Protein AF-F0BC00-F1 (afdb_monomer)

Nearest PDB structures (foldseek):
  6kn9-assembly2_B  TM=2.620E-01  e=2.733E-01  Homo sapiens
  6kn9-assembly3_C  TM=2.628E-01  e=2.889E-01  Homo sapiens
  4rs1-assembly1_B  TM=5.073E-01  e=5.832E+00  Homo sapiens
  6z3w-assembly1_G  TM=3.718E-01  e=2.142E+00  Homo sapiens
  4x2v-assembly4_D  TM=2.004E-01  e=3.737E+00  Murine norovirus 1

Solvent-accessible surface area (backbone atoms only — not comparable to full-atom values): 7776 Å² total; per-residue (Å²): 128,83,70,69,65,79,51,89,42,78,46,76,54,97,90,38,54,24,39,52,49,75,35,54,92,91,49,55,76,65,46,41,29,43,54,45,59,93,78,45,69,45,80,51,74,62,49,74,79,38,65,43,84,64,52,98,91,45,83,71,43,66,24,28,34,37,34,67,61,88,71,68,45,46,31,38,35,39,60,40,98,69,62,44,45,39,32,41,35,41,69,45,98,87,71,46,78,50,76,41,84,44,53,73,67,55,48,55,55,60,44,67,47,62,93,87,52,63,61,68,61,50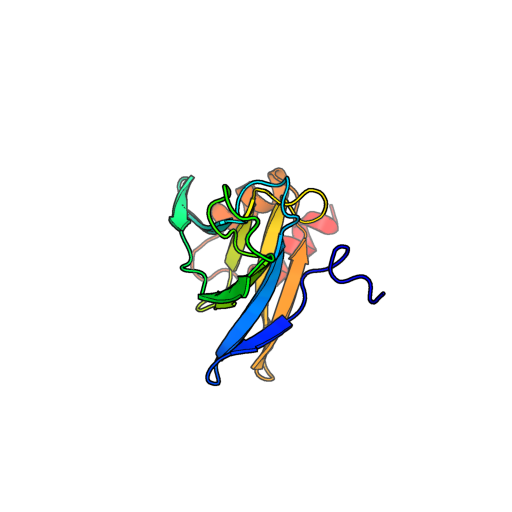,54,53,57,65,74,73,110

Organism: NCBI:txid925775

Structure (mmCIF, N/CA/C/O backbone):
data_AF-F0BC00-F1
#
_entry.id   AF-F0BC00-F1
#
loop_
_atom_site.group_PDB
_atom_site.id
_atom_site.type_symbol
_atom_site.label_atom_id
_atom_site.label_alt_id
_atom_site.label_comp_id
_atom_site.label_asym_id
_atom_site.label_entity_id
_atom_site.label_seq_id
_atom_site.pdbx_PDB_ins_code
_atom_site.Cartn_x
_atom_site.Cartn_y
_atom_site.Cartn_z
_atom_site.occupancy
_atom_site.B_iso_or_equiv
_atom_site.auth_seq_id
_atom_site.auth_comp_id
_atom_site.auth_asym_id
_atom_site.auth_atom_id
_atom_site.pdbx_PDB_model_num
ATOM 1 N N . MET A 1 1 ? 4.442 12.578 -18.586 1.00 43.94 1 MET A N 1
ATOM 2 C CA . MET A 1 1 ? 4.515 11.228 -17.980 1.00 43.94 1 MET A CA 1
ATOM 3 C C . MET A 1 1 ? 3.521 11.193 -16.833 1.00 43.94 1 MET A C 1
ATOM 5 O O . MET A 1 1 ? 3.528 12.162 -16.085 1.00 43.94 1 MET A O 1
ATOM 9 N N . PRO A 1 2 ? 2.655 10.175 -16.708 1.00 47.22 2 PRO A N 1
ATOM 10 C CA . PRO A 1 2 ? 1.702 10.120 -15.605 1.00 47.22 2 PRO A CA 1
ATOM 11 C C . PRO A 1 2 ? 2.454 10.047 -14.270 1.00 47.22 2 PRO A C 1
ATOM 13 O O . PRO A 1 2 ? 3.508 9.416 -14.178 1.00 47.22 2 PRO A O 1
ATOM 16 N N . ASP A 1 3 ? 1.929 10.733 -13.258 1.00 55.72 3 ASP A N 1
ATOM 17 C CA . ASP A 1 3 ? 2.551 10.976 -11.950 1.00 55.72 3 ASP A CA 1
ATOM 18 C C . ASP A 1 3 ? 2.514 9.728 -11.032 1.00 55.72 3 ASP A C 1
ATOM 20 O O . ASP A 1 3 ? 2.175 9.807 -9.852 1.00 55.72 3 ASP A O 1
ATOM 24 N N . TYR A 1 4 ? 2.903 8.554 -11.549 1.00 57.97 4 TYR A N 1
ATOM 25 C CA . TYR A 1 4 ? 2.923 7.263 -10.830 1.00 57.97 4 TYR A CA 1
ATOM 26 C C . TYR A 1 4 ? 3.776 7.259 -9.548 1.00 57.97 4 TYR A C 1
ATOM 28 O O . TYR A 1 4 ? 3.798 6.280 -8.811 1.00 57.97 4 TYR A O 1
ATOM 36 N N . LYS A 1 5 ? 4.509 8.345 -9.281 1.00 66.94 5 LYS A N 1
ATOM 37 C CA . LYS A 1 5 ? 5.382 8.506 -8.115 1.00 66.94 5 LYS A CA 1
ATOM 38 C C . LYS A 1 5 ? 4.767 9.337 -6.992 1.00 66.94 5 LYS A C 1
ATOM 40 O O . LYS A 1 5 ? 5.386 9.445 -5.939 1.00 66.94 5 LYS A O 1
ATOM 45 N N . ARG A 1 6 ? 3.602 9.957 -7.193 1.00 79.00 6 ARG A N 1
ATOM 46 C CA . ARG A 1 6 ? 2.981 10.806 -6.157 1.00 79.00 6 ARG A CA 1
ATOM 47 C C . ARG A 1 6 ? 1.972 10.060 -5.299 1.00 79.00 6 ARG A C 1
ATOM 49 O O . ARG A 1 6 ? 1.817 10.383 -4.128 1.00 79.00 6 ARG A O 1
ATOM 56 N N . PHE A 1 7 ? 1.315 9.062 -5.878 1.00 85.75 7 PHE A N 1
ATOM 57 C CA . PHE A 1 7 ? 0.238 8.316 -5.241 1.00 85.75 7 PHE A CA 1
ATOM 58 C C . PHE A 1 7 ? 0.417 6.820 -5.477 1.00 85.75 7 PHE A C 1
ATOM 60 O O . PHE A 1 7 ? 0.946 6.409 -6.513 1.00 85.75 7 PHE A O 1
ATOM 67 N N . LEU A 1 8 ? -0.045 6.005 -4.528 1.00 89.94 8 LEU A N 1
ATOM 68 C CA . LEU A 1 8 ? -0.086 4.563 -4.724 1.00 89.94 8 LEU A CA 1
ATOM 69 C C . LEU A 1 8 ? -1.111 4.255 -5.813 1.00 89.94 8 LEU A C 1
ATOM 71 O O . LEU A 1 8 ? -2.269 4.663 -5.734 1.00 89.94 8 LEU A O 1
ATOM 75 N N . THR A 1 9 ? -0.669 3.553 -6.850 1.00 89.44 9 THR A N 1
ATOM 76 C CA . THR A 1 9 ? -1.522 3.208 -7.988 1.00 89.44 9 THR A CA 1
ATOM 77 C C . THR A 1 9 ? -2.085 1.812 -7.780 1.00 89.44 9 THR A C 1
ATOM 79 O O . THR A 1 9 ? -1.321 0.852 -7.684 1.00 89.44 9 THR A O 1
ATOM 82 N N . PHE A 1 10 ? -3.413 1.700 -7.710 1.00 89.31 10 PHE A N 1
ATOM 83 C CA . PHE A 1 10 ? -4.086 0.407 -7.652 1.00 89.31 10 PHE A CA 1
ATOM 84 C C . PHE A 1 10 ? -4.177 -0.236 -9.032 1.00 89.31 10 PHE A C 1
ATOM 86 O O . PHE A 1 10 ? -4.664 0.379 -9.979 1.00 89.31 10 PHE A O 1
ATOM 93 N N . GLU A 1 11 ? -3.829 -1.515 -9.109 1.00 87.50 11 GLU A N 1
ATOM 94 C CA . GLU A 1 11 ? -3.999 -2.336 -10.306 1.00 87.50 11 GLU A CA 1
ATOM 95 C C . GLU A 1 11 ? -4.681 -3.672 -9.981 1.00 87.50 11 GLU A C 1
ATOM 97 O O . GLU A 1 11 ? -4.841 -4.058 -8.818 1.00 87.50 11 GLU A O 1
ATOM 102 N N . THR A 1 12 ? -5.136 -4.363 -11.028 1.00 81.56 12 THR A N 1
ATOM 103 C CA . THR A 1 12 ? -5.667 -5.729 -10.926 1.00 81.56 12 THR A CA 1
ATOM 104 C C . THR A 1 12 ? -4.638 -6.703 -11.487 1.00 81.56 12 THR A C 1
ATOM 106 O O . THR A 1 12 ? -4.190 -6.548 -12.617 1.00 81.56 12 THR A O 1
ATOM 109 N N . ILE A 1 13 ? -4.264 -7.707 -10.698 1.00 71.25 13 ILE A N 1
ATOM 110 C CA . ILE A 1 13 ? -3.156 -8.630 -10.949 1.00 71.25 13 ILE A CA 1
ATOM 111 C C . ILE A 1 13 ? -3.680 -10.049 -10.750 1.00 71.25 13 ILE A C 1
ATOM 113 O O . ILE A 1 13 ? -4.005 -10.434 -9.628 1.00 71.25 13 ILE A O 1
ATOM 117 N N . GLY A 1 14 ? -3.815 -10.826 -11.829 1.00 72.56 14 GLY A N 1
ATOM 118 C CA . GLY A 1 14 ? -4.347 -12.195 -11.741 1.00 72.56 14 GLY A CA 1
ATOM 119 C C . GLY A 1 14 ? -5.716 -12.272 -11.047 1.00 72.56 14 GLY A C 1
ATOM 120 O O . GLY A 1 14 ? -5.961 -13.186 -10.267 1.00 72.56 14 GLY A O 1
ATOM 121 N N . GLY A 1 15 ? -6.571 -11.261 -11.251 1.00 79.94 15 GLY A N 1
ATOM 122 C CA . GLY A 1 15 ? -7.884 -11.141 -10.602 1.00 79.94 15 GLY A CA 1
ATOM 123 C C . GLY A 1 15 ? -7.873 -10.578 -9.173 1.00 79.94 15 GLY A C 1
ATOM 124 O O . GLY A 1 15 ? -8.940 -10.320 -8.624 1.00 79.94 15 GLY A O 1
ATOM 125 N N . LYS A 1 16 ? -6.702 -10.331 -8.571 1.00 82.44 16 LYS A N 1
ATOM 126 C CA . LYS A 1 16 ? -6.562 -9.734 -7.231 1.00 82.44 16 LYS A CA 1
ATOM 127 C C . LYS A 1 16 ? -6.201 -8.250 -7.312 1.00 82.44 16 LYS A C 1
ATOM 129 O O . LYS A 1 16 ? -5.549 -7.816 -8.255 1.00 82.44 16 LYS A O 1
ATO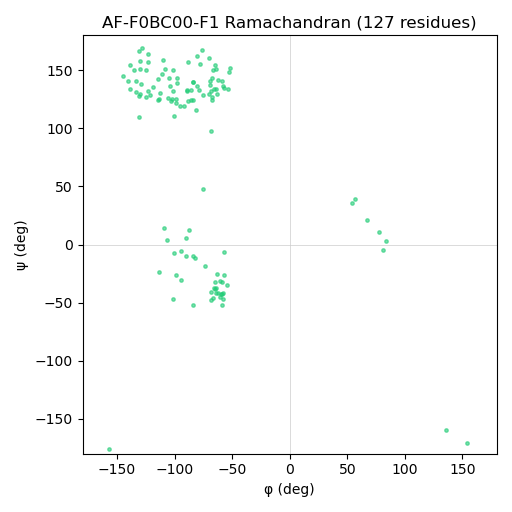M 134 N N . ARG A 1 17 ? -6.609 -7.454 -6.321 1.00 85.12 17 ARG A N 1
ATOM 135 C CA . ARG A 1 17 ? -6.227 -6.035 -6.221 1.00 85.12 17 ARG A CA 1
ATOM 136 C C . ARG A 1 17 ? -4.868 -5.891 -5.539 1.00 85.12 17 ARG A C 1
ATOM 138 O O . ARG A 1 17 ? -4.575 -6.587 -4.569 1.00 85.12 17 ARG A O 1
ATOM 145 N N . GLY A 1 18 ? -4.053 -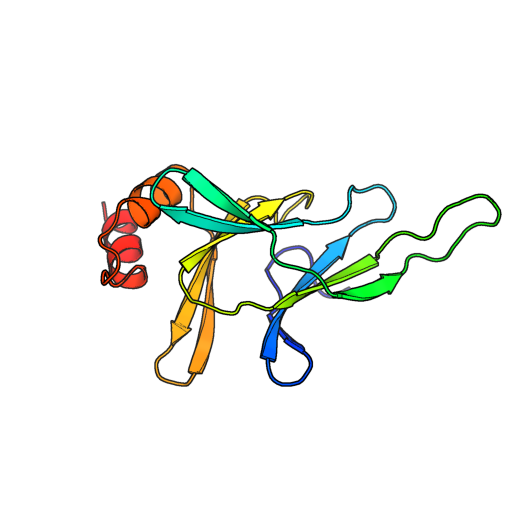4.975 -6.041 1.00 89.06 18 GLY A N 1
ATOM 146 C CA . GLY A 1 18 ? -2.739 -4.678 -5.485 1.00 89.06 18 GLY A CA 1
ATOM 147 C C . GLY A 1 18 ? -2.264 -3.279 -5.844 1.00 89.06 18 GLY A C 1
ATOM 148 O O . GLY A 1 18 ? -2.995 -2.520 -6.482 1.00 89.06 18 GLY A O 1
ATOM 149 N N . ILE A 1 19 ? -1.041 -2.951 -5.441 1.00 92.56 19 ILE A N 1
ATOM 150 C CA . ILE A 1 19 ? -0.363 -1.703 -5.799 1.00 92.56 19 ILE A CA 1
ATOM 151 C C . ILE A 1 19 ? 0.816 -1.962 -6.734 1.00 92.56 19 ILE A C 1
ATOM 153 O O . ILE A 1 19 ? 1.513 -2.973 -6.617 1.00 92.56 19 ILE A O 1
ATOM 157 N N . LEU A 1 20 ? 1.058 -1.015 -7.633 1.00 91.88 20 LEU A N 1
ATOM 158 C CA . LEU A 1 20 ? 2.258 -0.947 -8.459 1.00 91.88 20 LEU A CA 1
ATOM 159 C C . LEU A 1 20 ? 3.252 0.042 -7.835 1.00 91.88 20 LEU A C 1
ATOM 161 O O . LEU A 1 20 ? 2.923 1.208 -7.622 1.00 91.88 20 LEU A O 1
ATOM 165 N N . LEU A 1 21 ? 4.484 -0.411 -7.592 1.00 92.06 21 LEU A N 1
ATOM 166 C CA . LEU A 1 21 ? 5.612 0.438 -7.210 1.00 92.06 21 LEU A CA 1
ATOM 167 C C . LEU A 1 21 ? 6.668 0.449 -8.318 1.00 92.06 21 LEU A C 1
ATOM 169 O O . LEU A 1 21 ? 7.171 -0.598 -8.736 1.00 92.06 21 LEU A O 1
ATOM 173 N N . GLN A 1 22 ? 7.022 1.649 -8.779 1.00 89.88 22 GLN A N 1
ATOM 174 C CA . GLN A 1 22 ? 8.050 1.860 -9.793 1.00 89.88 22 GLN A CA 1
ATOM 175 C C . GLN A 1 22 ? 9.379 2.265 -9.142 1.00 89.88 22 GLN A C 1
ATOM 177 O O . GLN A 1 22 ? 9.467 3.296 -8.479 1.00 89.88 22 GLN A O 1
ATOM 182 N N . CYS A 1 23 ? 10.429 1.485 -9.378 1.00 87.44 23 CYS A N 1
ATOM 183 C CA . CYS A 1 23 ? 11.791 1.726 -8.907 1.00 87.44 23 CYS A CA 1
ATOM 184 C C . CYS A 1 23 ? 12.629 2.383 -10.010 1.00 87.44 23 CYS A C 1
ATOM 186 O O . CYS A 1 23 ? 12.593 1.956 -11.170 1.00 87.44 23 CYS A O 1
ATOM 188 N N . ASN A 1 24 ? 13.458 3.369 -9.669 1.00 85.25 24 ASN A N 1
ATOM 189 C CA . ASN A 1 24 ? 14.520 3.831 -10.566 1.00 85.25 24 ASN A CA 1
ATOM 190 C C . ASN A 1 24 ? 15.709 2.864 -10.536 1.00 85.25 24 ASN A C 1
ATOM 192 O O . ASN A 1 24 ? 15.945 2.171 -9.552 1.00 85.25 24 ASN A O 1
ATOM 196 N N . LYS A 1 25 ? 16.509 2.840 -11.608 1.00 83.31 25 LYS A N 1
ATOM 197 C CA . LYS A 1 25 ? 17.667 1.935 -11.720 1.00 83.31 25 LYS A CA 1
ATOM 198 C C . LYS A 1 25 ? 18.714 2.160 -10.613 1.00 83.31 25 LYS A C 1
ATOM 200 O O . LYS A 1 25 ? 19.399 1.225 -10.193 1.00 83.31 25 LYS A O 1
ATOM 205 N N . SER A 1 26 ? 18.832 3.400 -10.145 1.00 82.94 26 SER A N 1
ATOM 206 C CA . SER A 1 26 ? 19.733 3.816 -9.067 1.00 82.94 26 SER A CA 1
ATOM 207 C C . SER A 1 26 ? 19.178 3.569 -7.660 1.00 82.94 26 SER A C 1
ATOM 209 O O . SER A 1 26 ? 19.927 3.696 -6.699 1.00 82.94 26 SER A O 1
ATOM 211 N N . GLU A 1 27 ? 17.892 3.241 -7.515 1.00 83.06 27 GLU A N 1
ATOM 212 C CA . GLU A 1 27 ? 17.254 3.029 -6.212 1.00 83.06 27 GLU A CA 1
ATOM 213 C C . GLU A 1 27 ? 17.384 1.570 -5.759 1.00 83.06 27 GLU A C 1
ATOM 215 O O . GLU A 1 27 ? 17.583 0.649 -6.562 1.00 83.06 27 GLU A O 1
ATOM 220 N N . ALA A 1 28 ? 17.280 1.362 -4.446 1.00 88.50 28 ALA A N 1
ATOM 221 C CA . ALA A 1 28 ? 17.053 0.034 -3.899 1.00 88.50 28 ALA A CA 1
ATOM 222 C C . ALA A 1 28 ? 15.676 -0.488 -4.344 1.00 88.50 28 ALA A C 1
ATOM 224 O O . ALA A 1 28 ? 14.761 0.281 -4.637 1.00 88.50 28 ALA A O 1
ATOM 225 N N . VAL A 1 29 ? 15.534 -1.811 -4.395 1.00 91.44 29 VAL A N 1
ATOM 226 C CA . VAL A 1 29 ? 14.270 -2.463 -4.755 1.00 91.44 29 VAL A CA 1
ATOM 227 C C . VAL A 1 29 ? 13.220 -2.115 -3.702 1.00 91.44 29 VAL A C 1
ATOM 229 O O . VAL A 1 29 ? 13.474 -2.266 -2.504 1.00 91.44 29 VAL A O 1
ATOM 232 N N . SER A 1 30 ? 12.051 -1.649 -4.144 1.00 92.56 30 SER A N 1
ATOM 233 C CA . SER A 1 30 ? 10.940 -1.351 -3.242 1.00 92.56 30 SER A CA 1
ATOM 234 C C . SER A 1 30 ? 10.526 -2.572 -2.449 1.00 92.56 30 SER A C 1
ATOM 236 O O . SER A 1 30 ? 10.470 -3.681 -2.980 1.00 92.56 30 SER A O 1
ATOM 238 N N . GLN A 1 31 ? 10.210 -2.345 -1.182 1.00 94.69 31 GLN A N 1
ATOM 239 C CA . GLN A 1 31 ? 9.689 -3.377 -0.302 1.00 94.69 31 GLN A CA 1
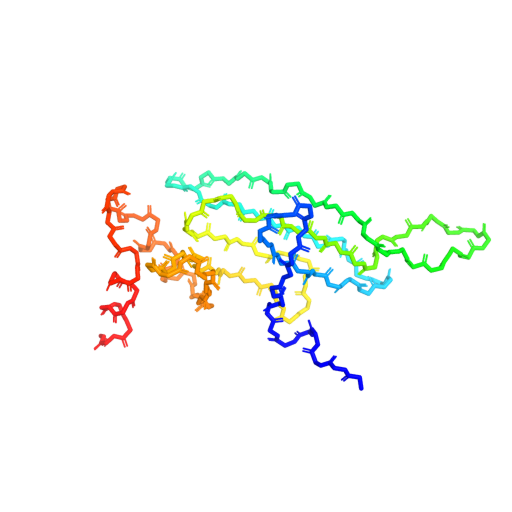ATOM 240 C C . GLN A 1 31 ? 8.366 -2.909 0.280 1.00 94.69 31 GLN A C 1
ATOM 242 O O . GLN A 1 31 ? 8.126 -1.713 0.461 1.00 94.69 31 GLN A O 1
ATOM 247 N N . PHE A 1 32 ? 7.515 -3.883 0.562 1.00 96.06 32 PHE A N 1
ATOM 248 C CA . PHE A 1 32 ? 6.200 -3.665 1.117 1.00 96.06 32 PHE A CA 1
ATOM 249 C C . PHE A 1 32 ? 5.993 -4.645 2.264 1.00 96.06 32 PHE A C 1
ATOM 251 O O . PHE A 1 32 ? 6.293 -5.835 2.131 1.00 96.06 32 PHE A O 1
ATOM 258 N N . PHE A 1 33 ? 5.529 -4.147 3.403 1.00 96.50 33 PHE A N 1
ATOM 259 C CA . PHE A 1 33 ? 5.356 -4.945 4.610 1.00 96.50 33 PHE A CA 1
ATOM 260 C C . PHE A 1 33 ? 3.955 -4.767 5.172 1.00 96.50 33 PHE A C 1
ATOM 262 O O . PHE A 1 33 ? 3.469 -3.645 5.272 1.00 96.50 33 PHE A O 1
ATOM 269 N N . ARG A 1 34 ? 3.337 -5.862 5.615 1.00 95.81 34 ARG A N 1
ATOM 270 C CA . ARG A 1 34 ? 2.155 -5.826 6.480 1.00 95.81 34 ARG A CA 1
ATOM 271 C C . ARG A 1 34 ? 2.618 -5.668 7.922 1.00 95.81 34 ARG A C 1
ATOM 273 O O . ARG A 1 34 ? 3.390 -6.500 8.406 1.00 95.81 34 ARG A O 1
ATOM 280 N N . LEU A 1 35 ? 2.131 -4.642 8.615 1.00 94.88 35 LEU A N 1
ATOM 281 C CA . LEU A 1 35 ? 2.409 -4.436 10.036 1.00 94.88 35 LEU A CA 1
ATOM 282 C C . LEU A 1 35 ? 1.363 -5.153 10.896 1.00 94.88 35 LEU A C 1
ATOM 284 O O . LEU A 1 35 ? 0.164 -5.028 10.666 1.00 94.88 35 LEU A O 1
ATOM 288 N N . ARG A 1 36 ? 1.800 -5.907 11.898 1.00 90.44 36 ARG A N 1
ATOM 289 C CA . ARG A 1 36 ? 0.937 -6.611 12.853 1.00 90.44 36 ARG A CA 1
ATOM 290 C C . ARG A 1 36 ? 1.054 -5.957 14.239 1.00 90.44 36 ARG A C 1
ATOM 292 O O . ARG A 1 36 ? 2.053 -5.280 14.509 1.00 90.44 36 ARG A O 1
ATOM 299 N N . PRO A 1 37 ? 0.065 -6.155 15.129 1.00 84.56 37 PRO A N 1
ATOM 300 C CA . PRO A 1 37 ? 0.173 -5.716 16.517 1.00 84.56 37 PRO A CA 1
ATOM 301 C C . PRO A 1 37 ? 1.473 -6.213 17.166 1.00 84.56 37 PRO A C 1
ATOM 303 O O . PRO A 1 37 ? 2.005 -7.263 16.794 1.00 84.56 37 PRO A O 1
ATOM 306 N N . LYS A 1 38 ? 1.976 -5.465 18.155 1.00 78.69 38 LYS A N 1
ATOM 307 C CA . LYS A 1 38 ? 3.230 -5.755 18.885 1.00 78.69 38 LYS A CA 1
ATOM 308 C C . LYS A 1 38 ? 4.518 -5.634 18.050 1.00 78.69 38 LYS A C 1
ATOM 310 O O . LYS A 1 38 ? 5.546 -6.183 18.428 1.00 78.69 38 LYS A O 1
ATOM 315 N N . GLY A 1 39 ? 4.481 -4.901 16.934 1.00 72.56 39 GLY A N 1
ATOM 316 C CA . GLY A 1 39 ? 5.678 -4.519 16.169 1.00 72.56 39 GLY A CA 1
ATOM 317 C C . GLY A 1 39 ? 6.192 -5.572 15.183 1.00 72.56 39 GLY A C 1
ATOM 318 O O . GLY A 1 39 ? 7.193 -5.342 14.507 1.00 72.56 39 GLY A O 1
ATOM 319 N N . ASN A 1 40 ? 5.498 -6.703 15.048 1.00 86.56 40 ASN A N 1
ATOM 320 C CA . ASN A 1 40 ? 5.824 -7.696 14.032 1.00 86.56 40 ASN A CA 1
ATOM 321 C C . ASN A 1 40 ? 5.499 -7.152 12.636 1.00 86.56 40 ASN A C 1
ATOM 323 O O . ASN A 1 40 ? 4.462 -6.522 12.432 1.00 86.56 40 ASN A O 1
ATOM 327 N N . LYS A 1 41 ? 6.348 -7.439 11.646 1.00 93.12 41 LYS A N 1
ATOM 328 C CA . LYS A 1 41 ? 6.054 -7.130 10.244 1.00 93.12 41 LYS A CA 1
ATOM 329 C C . LYS A 1 41 ? 6.356 -8.304 9.333 1.00 93.12 41 LYS A C 1
ATOM 331 O O . LYS A 1 41 ? 7.340 -9.009 9.521 1.00 93.12 41 LYS A O 1
ATOM 336 N N . THR A 1 42 ? 5.488 -8.516 8.351 1.00 94.62 42 THR A N 1
ATOM 337 C CA . THR A 1 42 ? 5.620 -9.589 7.357 1.00 94.62 42 THR A CA 1
ATOM 338 C C . THR A 1 42 ? 5.884 -8.968 5.996 1.00 94.62 42 THR A C 1
ATOM 340 O O . THR A 1 42 ? 5.178 -8.042 5.600 1.00 94.62 42 THR A O 1
ATOM 343 N N . SER A 1 43 ? 6.905 -9.446 5.284 1.00 94.50 43 SER A N 1
ATOM 344 C CA . SER A 1 43 ? 7.171 -8.981 3.922 1.00 94.50 43 SER A CA 1
ATOM 345 C C . SER A 1 43 ? 6.081 -9.481 2.979 1.00 94.50 43 SER A C 1
ATOM 347 O O . SER A 1 43 ? 5.762 -10.668 2.960 1.00 94.50 43 SER A O 1
ATOM 349 N N . VAL A 1 44 ? 5.512 -8.566 2.200 1.00 94.56 44 VAL A N 1
ATOM 350 C CA . VAL A 1 44 ? 4.566 -8.889 1.137 1.00 94.56 44 VAL A CA 1
ATOM 351 C C . VAL A 1 44 ? 5.369 -9.216 -0.115 1.00 94.56 44 VAL A C 1
ATOM 353 O O . VAL A 1 44 ? 6.189 -8.416 -0.568 1.00 94.56 44 VAL A O 1
ATOM 356 N N . SER A 1 45 ? 5.138 -10.399 -0.679 1.00 90.75 45 SER A N 1
ATOM 357 C CA . SER A 1 45 ? 5.836 -10.829 -1.891 1.00 90.75 45 SER A CA 1
ATOM 358 C C . SER A 1 45 ? 5.410 -9.982 -3.090 1.00 90.75 45 SER A C 1
ATOM 360 O O . SER A 1 45 ? 4.220 -9.845 -3.379 1.00 90.75 45 SER A O 1
ATOM 362 N N . GLY A 1 46 ? 6.393 -9.419 -3.791 1.00 90.19 46 GLY A N 1
ATOM 363 C CA . GLY A 1 46 ? 6.184 -8.636 -5.004 1.00 90.19 46 GLY A CA 1
ATOM 364 C C . GLY A 1 46 ? 6.421 -9.461 -6.269 1.00 90.19 46 GLY A C 1
ATOM 365 O O . GLY A 1 46 ? 7.340 -10.276 -6.319 1.00 90.19 46 GLY A O 1
ATOM 366 N N . ASN A 1 47 ? 5.630 -9.222 -7.313 1.00 91.12 47 ASN A N 1
ATOM 367 C CA . ASN A 1 47 ? 5.830 -9.796 -8.642 1.00 91.12 47 ASN A CA 1
ATOM 368 C C . ASN A 1 47 ? 6.428 -8.735 -9.580 1.00 91.12 47 ASN A C 1
ATOM 370 O O . ASN A 1 47 ? 5.873 -7.644 -9.719 1.00 91.12 47 ASN A O 1
ATOM 374 N N . VAL A 1 48 ? 7.580 -9.018 -10.193 1.00 90.69 48 VAL A N 1
ATOM 375 C CA . VAL A 1 48 ? 8.267 -8.058 -11.070 1.00 90.69 48 VAL A CA 1
ATOM 376 C C . VAL A 1 48 ? 7.637 -8.091 -12.457 1.00 90.69 48 VAL A C 1
ATOM 378 O O . VAL A 1 48 ? 7.745 -9.089 -13.164 1.00 90.69 48 VAL A O 1
ATOM 381 N N . THR A 1 49 ? 7.033 -6.980 -12.874 1.00 88.31 49 THR A N 1
ATOM 382 C CA . THR A 1 49 ? 6.334 -6.885 -14.166 1.00 88.31 49 THR A CA 1
ATOM 383 C C . THR A 1 49 ? 7.169 -6.233 -15.257 1.00 88.31 49 THR A C 1
ATOM 385 O O . THR A 1 49 ? 6.989 -6.528 -16.435 1.00 88.31 49 THR A O 1
ATOM 388 N N . VAL A 1 50 ? 8.118 -5.371 -14.886 1.00 90.00 50 VAL A N 1
ATOM 389 C CA . VAL A 1 50 ? 9.027 -4.713 -15.831 1.00 90.00 50 VAL A CA 1
ATOM 390 C C . VAL A 1 50 ? 10.421 -4.655 -15.230 1.00 90.00 50 VAL A C 1
ATOM 392 O O . VAL A 1 50 ? 10.579 -4.366 -14.044 1.00 90.00 50 VAL A O 1
ATOM 395 N N . TRP A 1 51 ? 11.438 -4.870 -16.061 1.00 91.75 51 TRP A N 1
ATOM 396 C CA . TRP A 1 51 ? 12.850 -4.763 -15.699 1.00 91.75 51 TRP A CA 1
ATOM 397 C C . TRP A 1 51 ? 13.482 -3.523 -16.332 1.00 91.75 51 TRP A C 1
ATOM 399 O O . TRP A 1 51 ? 13.079 -3.081 -17.410 1.00 91.75 51 TRP A O 1
ATOM 409 N N . HIS A 1 52 ? 14.494 -2.959 -15.677 1.00 88.56 52 HIS A N 1
ATOM 410 C CA . HIS A 1 52 ? 15.381 -2.000 -16.330 1.00 88.56 52 HIS A CA 1
ATOM 411 C C . HIS A 1 52 ? 16.211 -2.714 -17.404 1.00 88.56 52 HIS A C 1
ATOM 413 O O . HIS A 1 52 ? 16.627 -3.856 -17.174 1.00 88.56 52 HIS A O 1
ATOM 419 N N . PRO A 1 53 ? 16.496 -2.060 -18.547 1.00 86.94 53 PRO A N 1
ATOM 420 C CA . PRO A 1 53 ? 17.399 -2.609 -19.550 1.00 86.94 53 PRO A CA 1
ATOM 421 C C . PRO A 1 53 ? 18.747 -2.981 -18.929 1.00 86.94 53 PRO A C 1
ATOM 423 O O . PRO A 1 53 ? 19.325 -2.202 -18.158 1.00 86.94 53 PRO A O 1
ATOM 426 N N . ARG A 1 54 ? 19.235 -4.179 -19.260 1.00 81.88 54 ARG A N 1
ATOM 427 C CA . ARG A 1 54 ? 20.561 -4.640 -18.842 1.00 81.88 54 ARG A CA 1
ATOM 428 C C . ARG A 1 54 ? 21.615 -3.924 -19.682 1.00 81.88 54 ARG A C 1
ATOM 430 O O . ARG A 1 54 ? 21.510 -3.916 -20.905 1.00 81.88 54 ARG A O 1
ATOM 437 N N . ALA A 1 55 ? 22.606 -3.328 -19.027 1.00 75.69 55 ALA A N 1
ATOM 438 C CA . ALA A 1 55 ? 23.878 -3.046 -19.682 1.00 75.69 55 ALA A CA 1
ATOM 439 C C . ALA A 1 55 ? 24.719 -4.335 -19.697 1.00 75.69 55 ALA A C 1
ATOM 441 O O . ALA A 1 55 ? 24.425 -5.259 -18.937 1.00 75.69 55 ALA A O 1
ATOM 442 N N . VAL A 1 56 ? 25.740 -4.394 -20.556 1.00 77.69 56 VAL A N 1
ATOM 443 C CA . VAL A 1 56 ? 26.574 -5.594 -20.773 1.00 77.69 56 VAL A CA 1
ATOM 444 C C . VAL A 1 56 ? 27.178 -6.124 -19.461 1.00 77.69 56 VAL A C 1
ATOM 446 O O . VAL A 1 56 ? 27.184 -7.333 -19.250 1.00 77.69 56 VAL A O 1
ATOM 449 N N . ASP A 1 57 ? 27.534 -5.229 -18.535 1.00 72.19 57 ASP A N 1
ATOM 450 C CA . ASP A 1 57 ? 28.197 -5.572 -17.266 1.00 72.19 57 ASP A CA 1
ATOM 451 C C . ASP A 1 57 ? 27.304 -5.409 -16.023 1.00 72.19 57 ASP A C 1
ATOM 453 O O . ASP A 1 57 ? 27.782 -5.404 -14.888 1.00 72.19 57 ASP A O 1
ATOM 457 N N . GLU A 1 58 ? 25.986 -5.265 -16.197 1.00 75.69 58 GLU A N 1
ATOM 458 C CA . GLU A 1 58 ? 25.076 -4.999 -15.082 1.00 75.69 58 GLU A CA 1
ATOM 459 C C . GLU A 1 58 ? 24.016 -6.085 -14.891 1.00 75.69 58 GLU A C 1
ATOM 461 O O . GLU A 1 58 ? 23.317 -6.510 -15.815 1.00 75.69 58 GLU A O 1
ATOM 466 N N . LYS A 1 59 ? 23.805 -6.472 -13.626 1.00 76.25 59 LYS A N 1
ATOM 467 C CA . LYS A 1 59 ? 22.655 -7.297 -13.246 1.00 76.25 59 LYS A CA 1
ATOM 468 C C . LYS A 1 59 ? 21.361 -6.524 -13.511 1.00 76.25 59 LYS A C 1
ATOM 470 O O . LYS A 1 59 ? 21.225 -5.361 -13.131 1.00 76.25 59 LYS A O 1
ATOM 475 N N . GLY A 1 60 ? 20.384 -7.193 -14.127 1.00 80.69 60 GLY A N 1
ATOM 476 C CA . GLY A 1 60 ? 19.049 -6.627 -14.317 1.00 80.69 60 GLY A CA 1
ATOM 477 C C . GLY A 1 60 ? 18.414 -6.245 -12.979 1.00 80.69 60 GLY A C 1
ATOM 478 O O . GLY A 1 60 ? 18.482 -7.011 -12.019 1.00 80.69 60 GLY A O 1
ATOM 479 N N . LYS A 1 61 ? 17.785 -5.067 -12.925 1.00 87.31 61 LYS A N 1
ATOM 480 C CA . LYS A 1 61 ? 17.062 -4.577 -11.744 1.00 87.31 61 LYS A CA 1
ATOM 481 C C . LYS A 1 61 ? 15.563 -4.459 -12.030 1.00 87.31 61 LYS A C 1
ATOM 483 O O . LYS A 1 61 ? 15.211 -4.038 -13.137 1.00 87.31 61 LYS A O 1
ATOM 488 N N . PRO A 1 62 ? 14.684 -4.776 -11.065 1.00 89.81 62 PRO A N 1
ATOM 489 C CA . PRO A 1 62 ? 13.256 -4.519 -11.198 1.00 89.81 62 PRO A CA 1
ATOM 490 C C . PRO A 1 62 ? 12.982 -3.033 -11.450 1.00 89.81 62 PRO A C 1
ATOM 492 O O . PRO A 1 62 ? 13.553 -2.165 -10.791 1.00 89.81 62 PRO A O 1
ATOM 495 N N . LYS A 1 63 ? 12.109 -2.748 -12.413 1.00 90.56 63 LYS A N 1
ATOM 496 C CA . LYS A 1 63 ? 11.584 -1.409 -12.695 1.00 90.56 63 LYS A CA 1
ATOM 497 C C . LYS A 1 63 ? 10.188 -1.245 -12.119 1.00 90.56 63 LYS A C 1
ATOM 499 O O . LYS A 1 63 ? 9.951 -0.254 -11.448 1.00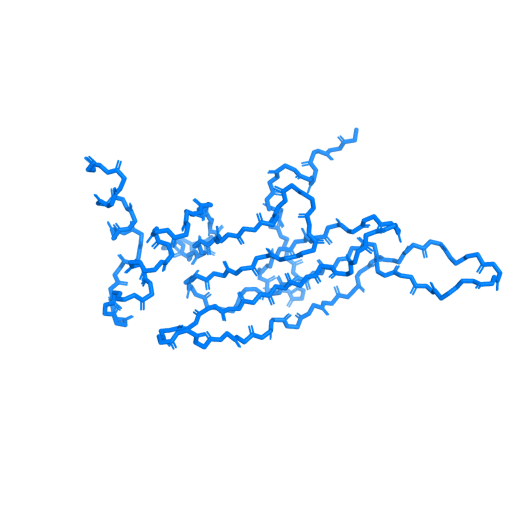 90.56 63 LYS A O 1
ATOM 504 N N . ASN A 1 64 ? 9.303 -2.211 -12.339 1.00 90.88 64 ASN A N 1
ATOM 505 C CA . ASN A 1 64 ? 7.946 -2.209 -11.799 1.00 90.88 64 ASN A CA 1
ATOM 506 C C . ASN A 1 64 ? 7.727 -3.479 -10.985 1.00 90.88 64 ASN A C 1
ATOM 508 O O . ASN A 1 64 ? 8.052 -4.575 -11.450 1.00 90.88 64 ASN A O 1
ATOM 512 N N . ILE A 1 65 ? 7.184 -3.321 -9.781 1.00 92.88 65 ILE A N 1
ATOM 513 C CA . ILE A 1 65 ? 6.891 -4.420 -8.864 1.00 92.88 65 ILE A CA 1
ATOM 514 C C . ILE A 1 65 ? 5.456 -4.280 -8.388 1.00 92.88 65 ILE A C 1
ATOM 516 O O . ILE A 1 65 ? 5.028 -3.212 -7.954 1.00 92.88 65 ILE A O 1
ATOM 520 N N . HIS A 1 66 ? 4.716 -5.369 -8.497 1.00 92.88 66 HIS A N 1
ATOM 521 C CA . HIS A 1 66 ? 3.319 -5.464 -8.125 1.00 92.88 66 HIS A CA 1
ATOM 522 C C . HIS A 1 66 ? 3.201 -6.171 -6.780 1.00 92.88 66 HIS A C 1
ATOM 524 O O . HIS A 1 66 ? 3.683 -7.293 -6.639 1.00 92.88 66 HIS A O 1
ATOM 530 N N . PHE A 1 67 ? 2.539 -5.544 -5.813 1.00 93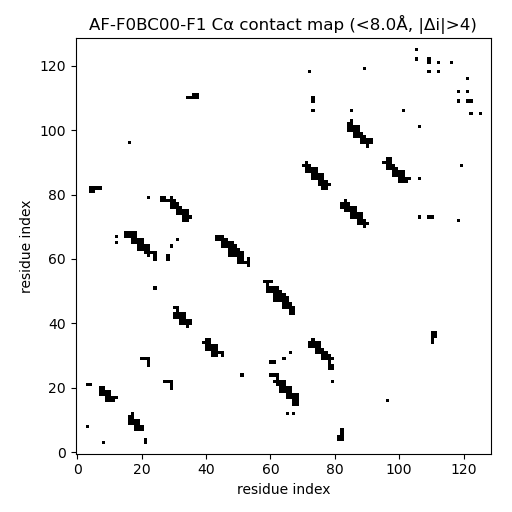.81 67 PHE A N 1
ATOM 531 C CA . PHE A 1 67 ? 2.280 -6.124 -4.498 1.00 93.81 67 PHE A CA 1
ATOM 532 C C . PHE A 1 67 ? 0.783 -6.338 -4.314 1.00 93.81 67 PHE A C 1
ATOM 534 O O . PHE A 1 67 ? -0.003 -5.402 -4.454 1.00 93.81 67 PHE A O 1
ATOM 541 N N . ILE A 1 68 ? 0.384 -7.569 -4.008 1.00 91.69 68 ILE A N 1
ATOM 542 C CA . ILE A 1 68 ? -1.016 -7.909 -3.746 1.00 91.69 68 ILE A CA 1
ATOM 543 C C . ILE A 1 68 ? -1.358 -7.511 -2.311 1.00 91.69 68 ILE A C 1
ATOM 545 O O . ILE A 1 68 ? -0.581 -7.766 -1.395 1.00 91.69 68 ILE A O 1
ATOM 549 N N . ILE A 1 69 ? -2.528 -6.902 -2.127 1.00 90.88 69 ILE A N 1
ATOM 550 C CA . ILE A 1 69 ? -3.059 -6.581 -0.801 1.00 90.88 69 ILE A CA 1
ATOM 551 C C . ILE A 1 69 ? -4.099 -7.641 -0.464 1.00 90.88 69 ILE A C 1
ATOM 553 O O . ILE A 1 69 ? -5.153 -7.711 -1.100 1.00 90.88 69 ILE A O 1
ATOM 557 N N . GLU A 1 70 ? -3.781 -8.495 0.502 1.00 85.06 70 GLU A N 1
ATOM 558 C CA . GLU A 1 70 ? -4.627 -9.635 0.856 1.00 85.06 70 GLU A CA 1
ATOM 559 C C . GLU A 1 70 ? -5.733 -9.216 1.833 1.00 85.06 70 GLU A C 1
ATOM 561 O O . GLU A 1 70 ? -6.926 -9.416 1.559 1.00 85.06 70 GLU A O 1
ATOM 566 N N . ASP A 1 71 ? -5.328 -8.559 2.919 1.00 87.81 71 ASP A N 1
ATOM 567 C CA . ASP A 1 71 ? -6.168 -8.128 4.032 1.00 87.81 71 ASP A CA 1
ATOM 568 C C . ASP A 1 71 ? -6.104 -6.619 4.285 1.00 87.81 71 ASP A C 1
ATOM 570 O O . ASP A 1 71 ? -5.132 -5.933 3.954 1.00 87.81 71 ASP A O 1
ATOM 574 N N . ASP A 1 72 ? -7.159 -6.117 4.916 1.00 91.19 72 ASP A N 1
ATOM 575 C CA . ASP A 1 72 ? -7.231 -4.751 5.410 1.00 91.19 72 ASP A CA 1
ATOM 576 C C . ASP A 1 72 ? -6.218 -4.539 6.549 1.00 91.19 72 ASP A C 1
ATOM 578 O O . ASP A 1 72 ? -5.876 -5.453 7.309 1.00 91.19 72 ASP A O 1
ATOM 582 N N . GLY A 1 73 ? -5.736 -3.306 6.679 1.00 93.50 73 GLY A N 1
ATOM 583 C CA . GLY A 1 73 ? -4.921 -2.857 7.800 1.00 93.50 73 GLY A CA 1
ATOM 584 C C . GLY A 1 73 ? -3.713 -2.024 7.399 1.00 93.50 73 GLY A C 1
ATOM 585 O O . GLY A 1 73 ? -3.670 -1.413 6.335 1.00 93.50 73 GLY A O 1
ATOM 586 N N . VAL A 1 74 ? -2.740 -1.953 8.305 1.00 95.88 74 VAL A N 1
ATOM 587 C CA . VAL A 1 74 ? -1.570 -1.082 8.191 1.00 95.88 74 VAL A CA 1
ATOM 588 C C . VAL A 1 74 ? -0.416 -1.764 7.458 1.00 95.88 74 VAL A C 1
ATOM 590 O O . VAL A 1 74 ? -0.025 -2.893 7.777 1.00 95.88 74 VAL A O 1
ATOM 593 N N . TYR A 1 75 ? 0.162 -1.038 6.510 1.00 96.75 75 TYR A N 1
ATOM 594 C CA . TYR A 1 75 ? 1.299 -1.448 5.706 1.00 96.75 75 TYR A CA 1
ATOM 595 C C . TYR A 1 75 ? 2.393 -0.378 5.694 1.00 96.75 75 TYR A C 1
ATOM 597 O O . TYR A 1 75 ? 2.140 0.802 5.930 1.00 96.75 75 TYR A O 1
ATOM 605 N N . GLU A 1 76 ? 3.613 -0.802 5.393 1.00 96.94 76 GLU A N 1
ATOM 606 C CA . GLU A 1 76 ? 4.799 0.038 5.246 1.00 96.94 76 GLU A CA 1
ATOM 607 C C . GLU A 1 76 ? 5.369 -0.142 3.836 1.00 96.94 76 GLU A C 1
ATOM 609 O O . GLU A 1 76 ? 5.622 -1.268 3.402 1.00 96.94 76 GLU A O 1
ATOM 614 N N . VAL A 1 77 ? 5.598 0.966 3.135 1.00 96.31 77 VAL A N 1
ATOM 615 C CA . VAL A 1 77 ? 6.381 1.007 1.895 1.00 96.31 77 VAL A CA 1
ATOM 616 C C . VAL A 1 77 ? 7.770 1.537 2.231 1.00 96.31 77 VAL A C 1
ATOM 618 O O . VAL A 1 77 ? 7.900 2.579 2.873 1.00 96.31 77 VAL A O 1
ATOM 621 N N . THR A 1 78 ? 8.815 0.861 1.756 1.00 94.81 78 THR A N 1
ATOM 622 C CA . THR A 1 78 ? 10.206 1.316 1.898 1.00 94.81 78 THR A CA 1
ATOM 623 C C . THR A 1 78 ? 10.930 1.334 0.551 1.00 94.81 78 THR A C 1
ATOM 625 O O . THR A 1 78 ? 10.439 0.815 -0.457 1.00 94.81 78 THR A O 1
ATOM 628 N N . ASN A 1 79 ? 12.119 1.950 0.529 1.00 91.81 79 ASN A N 1
ATOM 629 C CA . ASN A 1 79 ? 12.965 2.088 -0.664 1.00 91.81 79 ASN A CA 1
ATOM 630 C C . ASN A 1 79 ? 12.248 2.790 -1.833 1.00 91.81 79 ASN A C 1
ATOM 632 O O . ASN A 1 79 ? 12.393 2.422 -2.997 1.00 91.81 79 ASN A O 1
ATOM 636 N N . GLN A 1 80 ? 11.454 3.807 -1.500 1.00 88.06 80 GLN A N 1
ATOM 637 C CA . GLN A 1 80 ? 10.744 4.676 -2.430 1.00 88.06 80 GLN A CA 1
ATOM 638 C C . GLN A 1 80 ? 10.996 6.122 -2.022 1.00 88.06 80 GLN A C 1
ATOM 640 O O . GLN A 1 80 ? 10.792 6.481 -0.868 1.00 88.06 80 GLN A O 1
ATOM 645 N N . ARG A 1 81 ? 11.439 6.974 -2.950 1.00 84.06 81 ARG A N 1
ATOM 646 C CA . ARG A 1 81 ? 11.809 8.355 -2.602 1.00 84.06 81 ARG A CA 1
ATOM 647 C C . ARG A 1 81 ? 10.622 9.185 -2.107 1.00 84.06 81 ARG A C 1
ATOM 649 O O . ARG A 1 81 ? 10.789 10.015 -1.224 1.00 84.06 81 ARG A O 1
ATOM 656 N N . THR A 1 82 ? 9.452 8.992 -2.706 1.00 87.06 82 THR A N 1
ATOM 657 C CA . THR A 1 82 ? 8.246 9.801 -2.457 1.00 87.06 82 THR A CA 1
ATOM 658 C C . THR A 1 82 ? 7.118 9.020 -1.794 1.00 87.06 82 THR A C 1
ATOM 660 O O . THR A 1 82 ? 6.264 9.621 -1.157 1.00 87.06 82 THR A O 1
ATOM 663 N N . LEU A 1 83 ? 7.107 7.696 -1.952 1.00 91.94 83 LEU A N 1
ATOM 664 C CA . LEU A 1 83 ? 6.045 6.813 -1.462 1.00 91.94 83 LEU A CA 1
ATOM 665 C C . LEU A 1 83 ? 6.472 5.998 -0.236 1.00 91.94 83 LEU A C 1
ATOM 667 O O . LEU A 1 83 ? 5.728 5.125 0.193 1.00 91.94 83 LEU A O 1
ATOM 671 N N . ALA A 1 84 ? 7.675 6.214 0.306 1.00 93.88 84 ALA A N 1
ATOM 672 C CA . ALA A 1 84 ? 8.050 5.565 1.557 1.00 93.88 84 ALA A CA 1
ATOM 673 C C . ALA A 1 84 ? 7.223 6.139 2.711 1.00 93.88 84 ALA A C 1
ATOM 675 O O . ALA A 1 84 ? 7.108 7.356 2.856 1.00 93.88 84 ALA A O 1
ATOM 676 N N . GLY A 1 85 ? 6.661 5.258 3.532 1.00 96.06 85 GLY A N 1
ATOM 677 C CA . GLY A 1 85 ? 5.783 5.646 4.627 1.00 96.06 85 GLY A CA 1
ATOM 678 C C . GLY A 1 85 ? 4.793 4.555 5.007 1.00 96.06 85 GLY A C 1
ATOM 679 O O . GLY A 1 85 ? 4.876 3.415 4.541 1.00 96.06 85 GLY A O 1
ATOM 680 N N . PHE A 1 86 ? 3.851 4.928 5.869 1.00 97.19 86 PHE A N 1
ATOM 681 C CA . PHE A 1 86 ? 2.821 4.039 6.387 1.00 97.19 86 PHE A CA 1
ATOM 682 C C . PHE A 1 86 ? 1.477 4.317 5.724 1.00 97.19 86 PHE A C 1
ATOM 684 O O . PHE A 1 86 ? 1.115 5.467 5.460 1.00 97.19 86 PHE A O 1
ATOM 691 N N . TYR A 1 87 ? 0.725 3.250 5.481 1.00 97.06 87 TYR A N 1
ATOM 692 C CA . TYR A 1 87 ? -0.556 3.307 4.794 1.00 97.06 87 TYR A CA 1
ATOM 693 C C . TYR A 1 87 ? -1.570 2.391 5.470 1.00 97.06 87 TYR A C 1
ATOM 695 O O . TYR A 1 87 ? -1.264 1.237 5.758 1.00 97.06 87 TYR A O 1
ATOM 703 N N . LEU A 1 88 ? -2.785 2.887 5.689 1.00 96.31 88 LEU A N 1
ATOM 704 C CA . LEU A 1 88 ? -3.943 2.068 6.036 1.00 96.31 88 LEU A CA 1
ATOM 705 C C . LEU A 1 88 ? -4.666 1.688 4.744 1.00 96.31 88 LEU A C 1
ATOM 707 O O . LEU A 1 88 ? -5.124 2.578 4.032 1.00 96.31 88 LEU A O 1
ATOM 711 N N . PHE A 1 89 ? -4.773 0.396 4.449 1.00 95.25 89 PHE A N 1
ATOM 712 C CA . PHE A 1 89 ? -5.559 -0.138 3.338 1.00 95.25 89 PHE A CA 1
ATOM 713 C C . PHE A 1 89 ? -6.852 -0.755 3.844 1.00 95.25 89 PHE A C 1
ATOM 715 O O . PHE A 1 89 ? -6.831 -1.487 4.832 1.00 95.25 89 PHE A O 1
ATOM 722 N N . GLN A 1 90 ? -7.961 -0.479 3.161 1.00 92.25 90 GLN A N 1
ATOM 723 C CA . GLN A 1 90 ? -9.271 -1.007 3.534 1.00 92.25 90 GLN A CA 1
ATOM 724 C C . GLN A 1 90 ? -10.134 -1.310 2.317 1.00 92.25 90 GLN A C 1
ATOM 726 O O . GLN A 1 90 ? -10.109 -0.579 1.319 1.00 92.25 90 GLN A O 1
ATOM 731 N N . LYS A 1 91 ? -10.935 -2.369 2.423 1.00 89.75 91 LYS A N 1
ATOM 732 C CA . LYS A 1 91 ? -11.991 -2.680 1.466 1.00 89.75 91 LYS A CA 1
ATOM 733 C C . LYS A 1 91 ? -13.269 -1.969 1.881 1.00 89.75 91 LYS A C 1
ATOM 735 O O . LYS A 1 91 ? -13.804 -2.162 2.966 1.00 89.75 91 LYS A O 1
ATOM 740 N N . THR A 1 92 ? -13.801 -1.169 0.974 1.00 87.06 92 THR A N 1
ATOM 741 C CA . THR A 1 92 ? -15.122 -0.568 1.122 1.00 87.06 92 THR A CA 1
ATOM 742 C C . THR A 1 92 ? -16.220 -1.635 0.986 1.00 87.06 92 THR A C 1
ATOM 744 O O . THR A 1 92 ? -16.000 -2.670 0.350 1.00 87.06 92 THR A O 1
ATOM 747 N N . PRO A 1 93 ? -17.452 -1.372 1.466 1.00 85.12 93 PRO A N 1
ATOM 748 C CA . PRO A 1 93 ? -18.569 -2.320 1.355 1.00 85.12 93 PRO A CA 1
ATOM 749 C C . PRO A 1 93 ? -18.904 -2.761 -0.080 1.00 85.12 93 PRO A C 1
ATOM 751 O O . PRO A 1 93 ? -19.415 -3.852 -0.297 1.00 85.12 93 PRO A O 1
ATOM 754 N N . ASN A 1 94 ? -18.591 -1.931 -1.081 1.00 85.06 94 ASN A N 1
ATOM 755 C CA . ASN A 1 94 ? -18.754 -2.258 -2.504 1.00 85.06 94 ASN A CA 1
ATOM 756 C C . ASN A 1 94 ? -17.538 -2.989 -3.119 1.00 85.06 94 ASN A C 1
ATOM 758 O O . ASN A 1 94 ? -17.429 -3.076 -4.342 1.00 85.06 94 ASN A O 1
ATOM 762 N N . GLY A 1 95 ? -16.608 -3.478 -2.294 1.00 81.12 95 GLY A N 1
ATOM 763 C CA . GLY A 1 95 ? -15.457 -4.284 -2.707 1.00 81.12 95 GLY A CA 1
ATOM 764 C C . GLY A 1 95 ? -14.297 -3.503 -3.334 1.00 81.12 95 GLY A C 1
ATOM 765 O O . GLY A 1 95 ? -13.388 -4.116 -3.901 1.00 81.12 95 GLY A O 1
ATOM 766 N N . ARG A 1 96 ? -14.297 -2.164 -3.268 1.00 85.06 96 ARG A N 1
ATOM 767 C CA . ARG A 1 96 ? -13.172 -1.342 -3.742 1.00 85.06 96 ARG A CA 1
ATOM 768 C C . ARG A 1 96 ? -12.108 -1.247 -2.652 1.00 85.06 96 ARG A C 1
ATOM 770 O O . ARG A 1 96 ? -12.422 -1.087 -1.484 1.00 85.06 96 ARG A O 1
ATOM 777 N N . MET A 1 97 ? -10.841 -1.320 -3.043 1.00 89.56 97 MET A N 1
ATOM 778 C CA . MET A 1 97 ? -9.737 -1.037 -2.127 1.00 89.56 97 MET A CA 1
ATOM 779 C C . MET A 1 97 ? -9.476 0.470 -2.116 1.00 89.56 97 MET A C 1
ATOM 781 O O . MET A 1 97 ? -9.383 1.085 -3.181 1.00 89.56 97 MET A O 1
ATOM 785 N N . ILE A 1 98 ? -9.344 1.047 -0.928 1.00 92.56 98 ILE A N 1
ATOM 786 C CA . ILE A 1 98 ? -8.897 2.424 -0.707 1.00 92.56 98 ILE A CA 1
ATOM 787 C C . ILE A 1 98 ? -7.672 2.426 0.205 1.00 92.56 98 ILE A C 1
ATOM 789 O O . ILE A 1 98 ? -7.364 1.421 0.849 1.00 92.56 98 ILE A O 1
ATOM 793 N N . TYR A 1 99 ? -6.954 3.549 0.238 1.00 94.81 99 TYR A N 1
ATOM 794 C CA . TYR A 1 99 ? -5.847 3.728 1.166 1.00 94.81 99 TYR A CA 1
ATOM 795 C C . TYR A 1 99 ? -5.826 5.128 1.772 1.00 94.81 99 TYR A C 1
ATOM 797 O O . TYR A 1 99 ? -6.252 6.101 1.148 1.00 94.81 99 TYR A O 1
ATOM 805 N N . PHE A 1 100 ? -5.235 5.223 2.958 1.00 95.44 100 PHE A N 1
ATOM 806 C CA . PHE A 1 100 ? -4.899 6.474 3.620 1.00 95.44 100 PHE A CA 1
ATOM 807 C C . PHE A 1 100 ? -3.409 6.468 3.944 1.00 95.44 100 PHE A C 1
ATOM 809 O O . PHE A 1 100 ? -2.923 5.529 4.567 1.00 95.44 100 PHE A O 1
ATOM 816 N N . ALA A 1 101 ? -2.674 7.504 3.533 1.00 95.75 101 ALA A N 1
ATOM 817 C CA . ALA A 1 101 ? -1.347 7.752 4.093 1.00 95.75 101 ALA A CA 1
ATOM 818 C C . ALA A 1 101 ? -1.509 8.124 5.570 1.00 95.75 101 ALA A C 1
ATOM 820 O O . ALA A 1 101 ? -2.388 8.933 5.887 1.00 95.75 101 ALA A O 1
ATOM 821 N N . ILE A 1 102 ? -0.698 7.535 6.444 1.00 97.06 102 ILE A N 1
ATOM 822 C CA . ILE A 1 102 ? -0.779 7.738 7.892 1.00 97.06 102 ILE A CA 1
ATOM 823 C C . ILE A 1 102 ? 0.587 8.089 8.490 1.00 97.06 102 ILE A C 1
ATOM 825 O O . ILE A 1 102 ? 1.635 7.692 7.976 1.00 97.06 102 ILE A O 1
ATOM 829 N N . SER A 1 103 ? 0.580 8.849 9.582 1.00 96.38 103 SER A N 1
ATOM 830 C CA . SER A 1 103 ? 1.783 9.212 10.332 1.00 96.38 103 SER A CA 1
ATOM 831 C C . SER A 1 103 ? 2.296 8.046 11.186 1.00 96.38 103 SER A C 1
ATOM 833 O O . SER A 1 103 ? 1.597 7.057 11.413 1.00 96.38 103 SER A O 1
ATOM 835 N N . THR A 1 104 ? 3.517 8.165 11.716 1.00 95.00 104 THR A N 1
ATOM 836 C CA . THR A 1 104 ? 4.064 7.184 12.670 1.00 95.00 104 THR A CA 1
ATOM 837 C C . THR A 1 104 ? 3.173 7.040 13.907 1.00 95.00 104 THR A C 1
ATOM 839 O O . THR A 1 104 ? 2.915 5.918 14.332 1.00 95.00 104 THR A O 1
ATOM 842 N N . GLN A 1 105 ? 2.655 8.153 14.437 1.00 94.31 105 GLN A N 1
ATOM 843 C CA . GLN A 1 105 ? 1.766 8.155 15.600 1.00 94.31 105 GLN A CA 1
ATOM 844 C C . GLN A 1 105 ? 0.422 7.484 15.287 1.00 94.31 105 GLN A C 1
ATOM 846 O O . GLN A 1 105 ? -0.029 6.634 16.050 1.00 94.31 105 GLN A O 1
ATOM 851 N N . GLU A 1 106 ? -0.195 7.812 14.146 1.00 95.94 106 GL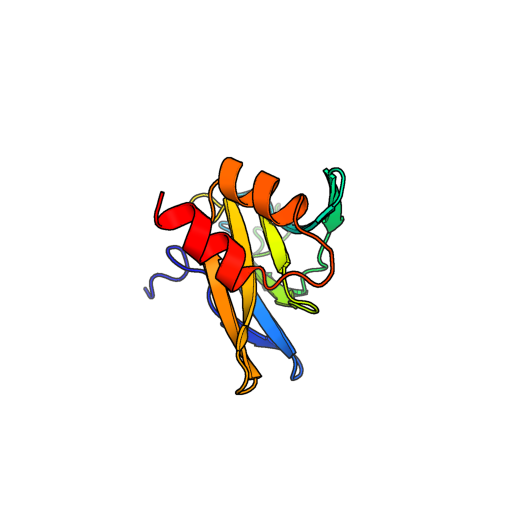U A N 1
ATOM 852 C CA . GLU A 1 106 ? -1.433 7.161 13.691 1.00 95.94 106 GLU A CA 1
ATOM 853 C C . GLU A 1 106 ? -1.219 5.653 13.508 1.00 95.94 106 GLU A C 1
ATOM 855 O O . GLU A 1 106 ? -2.041 4.854 13.944 1.00 95.94 106 GLU A O 1
ATOM 860 N N . LYS A 1 107 ? -0.083 5.252 12.925 1.00 95.19 107 LYS A N 1
ATOM 861 C CA . LYS A 1 107 ? 0.318 3.848 12.776 1.00 95.19 107 LYS A CA 1
ATOM 862 C C . LYS A 1 107 ? 0.411 3.138 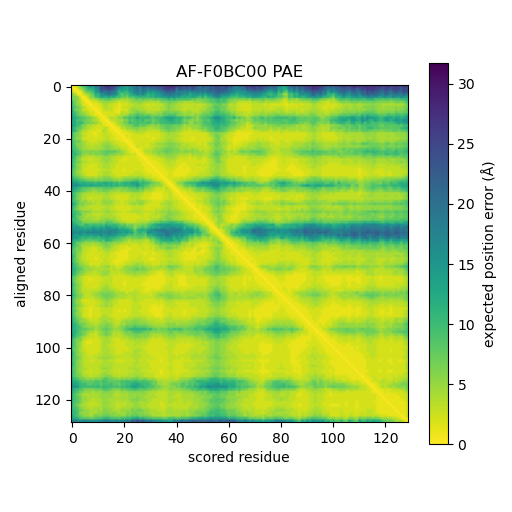14.130 1.00 95.19 107 LYS A C 1
ATOM 864 O O . LYS A 1 107 ? -0.122 2.040 14.256 1.00 95.19 107 LYS A O 1
ATOM 869 N N . ASP A 1 108 ? 1.052 3.735 15.134 1.00 93.81 108 ASP A N 1
ATOM 870 C CA . ASP A 1 108 ? 1.176 3.121 16.465 1.00 93.81 108 ASP A CA 1
ATOM 871 C C . ASP A 1 108 ? -0.190 2.956 17.148 1.00 93.81 108 ASP A C 1
ATOM 873 O O . ASP A 1 108 ? -0.483 1.893 17.695 1.00 93.81 108 ASP A O 1
ATOM 877 N N . LEU A 1 109 ? -1.061 3.962 17.042 1.00 93.44 109 LEU A N 1
ATOM 878 C CA . LEU A 1 109 ? -2.409 3.922 17.615 1.00 93.44 109 LEU A CA 1
ATOM 879 C C . LEU A 1 109 ? -3.320 2.915 16.899 1.00 93.44 109 LEU A C 1
ATOM 881 O O . LEU A 1 109 ? -4.049 2.174 17.555 1.00 93.44 109 LEU A O 1
ATOM 885 N N . LEU A 1 110 ? -3.247 2.831 15.567 1.00 94.19 110 LEU A N 1
ATOM 886 C CA . LEU A 1 110 ? -4.002 1.849 14.783 1.00 94.19 110 LEU A CA 1
ATOM 887 C C . LEU A 1 110 ? -3.553 0.412 15.071 1.00 94.19 110 LEU A C 1
ATOM 889 O O . LEU A 1 110 ? -4.388 -0.484 15.125 1.00 94.19 110 LEU A O 1
ATOM 893 N N . LEU A 1 111 ? -2.255 0.178 15.285 1.00 93.69 111 LEU A N 1
ATOM 894 C CA . LEU A 1 111 ? -1.735 -1.147 15.646 1.00 93.69 111 LEU A CA 1
ATOM 895 C C . LEU A 1 111 ? -2.044 -1.550 17.096 1.00 93.69 111 LEU A C 1
ATOM 897 O O . LEU A 1 111 ? -1.950 -2.735 17.421 1.00 93.69 111 LEU A O 1
ATOM 901 N N . ALA A 1 112 ? -2.383 -0.585 17.954 1.00 92.38 112 ALA A N 1
ATOM 902 C CA . ALA A 1 112 ? -2.829 -0.811 19.327 1.00 92.38 112 ALA A CA 1
ATOM 903 C C . ALA A 1 112 ? -4.354 -0.981 19.450 1.00 92.38 112 ALA A C 1
ATOM 905 O O . ALA A 1 112 ? -4.840 -1.346 20.522 1.00 92.38 112 ALA A O 1
ATOM 906 N N . ALA A 1 113 ? -5.112 -0.714 18.381 1.00 90.31 113 ALA A N 1
ATOM 907 C CA . ALA A 1 113 ? -6.554 -0.901 18.377 1.00 90.31 113 ALA A CA 1
ATOM 908 C C . ALA A 1 113 ? -6.923 -2.393 18.546 1.00 90.31 113 ALA A C 1
ATOM 910 O O . ALA A 1 113 ? -6.159 -3.268 18.126 1.00 90.31 113 ALA A O 1
ATOM 911 N N . PRO A 1 114 ? -8.092 -2.702 19.141 1.00 87.06 114 PRO A N 1
ATOM 912 C CA . PRO A 1 114 ? -8.613 -4.066 19.187 1.00 87.06 114 PRO A CA 1
ATOM 913 C C . PRO A 1 114 ? -8.680 -4.700 17.792 1.00 87.06 114 PRO A C 1
ATOM 915 O O . PRO A 1 114 ? -8.927 -4.006 16.811 1.00 87.06 114 PRO A O 1
ATOM 918 N N . GLU A 1 115 ? -8.509 -6.019 17.701 1.00 80.06 115 GLU A N 1
ATOM 919 C CA . GLU A 1 115 ? -8.455 -6.736 16.416 1.00 80.06 115 GLU A CA 1
ATOM 920 C C . GLU A 1 115 ? -9.732 -6.566 15.572 1.00 80.06 115 GLU A C 1
ATOM 922 O O . GLU A 1 115 ? -9.660 -6.473 14.350 1.00 80.06 115 GLU A O 1
ATOM 927 N N . GLU A 1 116 ? -10.887 -6.431 16.226 1.00 82.75 116 GLU A N 1
ATOM 928 C CA . GLU A 1 116 ? -12.192 -6.207 15.587 1.00 82.75 116 GLU A CA 1
ATOM 929 C C . GLU A 1 116 ? -12.534 -4.719 15.391 1.00 82.75 116 GLU A C 1
ATOM 931 O O . GLU A 1 116 ? -13.650 -4.367 15.001 1.00 82.75 116 GLU A O 1
ATOM 936 N N . ALA A 1 117 ? -11.608 -3.810 15.704 1.00 86.75 117 ALA A N 1
ATOM 937 C CA . ALA A 1 117 ? -11.868 -2.387 15.577 1.00 86.75 117 ALA A CA 1
ATOM 938 C C . ALA A 1 117 ? -11.976 -1.970 14.107 1.00 86.75 117 ALA A C 1
ATOM 940 O O . ALA A 1 117 ? -11.143 -2.307 13.267 1.00 86.75 117 ALA A O 1
ATOM 941 N N . ASP A 1 118 ? -12.966 -1.127 13.822 1.00 90.38 118 ASP A N 1
ATOM 942 C CA . ASP A 1 118 ? -13.021 -0.387 12.567 1.00 90.38 118 ASP A CA 1
ATOM 943 C C . ASP A 1 118 ? -11.885 0.647 12.533 1.00 90.38 118 ASP A C 1
ATOM 945 O O . ASP A 1 118 ? -11.985 1.742 13.099 1.00 90.38 118 ASP A O 1
ATOM 949 N N . LEU A 1 119 ? -10.790 0.276 11.870 1.00 91.50 119 LEU A N 1
ATOM 950 C CA . LEU A 1 119 ? -9.589 1.095 11.741 1.00 91.50 119 LEU A CA 1
ATOM 951 C C . LEU A 1 119 ? -9.839 2.405 10.980 1.00 91.50 119 LEU A C 1
ATOM 953 O O . LEU A 1 119 ? -9.138 3.384 11.238 1.00 91.50 119 LEU A O 1
ATOM 957 N N . GLU A 1 120 ? -10.847 2.465 10.100 1.00 92.00 120 GLU A N 1
ATOM 958 C CA . GLU A 1 120 ? -11.192 3.711 9.404 1.00 92.00 120 GLU A CA 1
ATOM 959 C C . GLU A 1 120 ? -11.760 4.705 10.407 1.00 92.00 120 GLU A C 1
ATOM 961 O O . GLU A 1 120 ? -11.350 5.866 10.475 1.00 92.00 120 GLU A O 1
ATOM 966 N N . ARG A 1 121 ? -12.702 4.224 11.223 1.00 91.81 121 ARG A N 1
ATOM 967 C CA . ARG A 1 121 ? -13.333 5.020 12.270 1.00 91.81 121 ARG A CA 1
ATOM 968 C C . ARG A 1 121 ? -12.308 5.476 13.302 1.00 91.81 121 ARG A C 1
ATOM 970 O O . ARG A 1 121 ? -12.343 6.636 13.703 1.00 91.81 121 ARG A O 1
ATOM 977 N N . VAL A 1 122 ? -11.379 4.601 13.696 1.00 93.00 122 VAL A N 1
ATOM 978 C CA . VAL A 1 122 ? -10.271 4.974 14.591 1.00 93.00 122 VAL A CA 1
ATOM 979 C C . VAL A 1 122 ? -9.441 6.094 13.964 1.00 93.00 122 VAL A C 1
ATOM 981 O O . VAL A 1 122 ? -9.275 7.135 14.593 1.00 93.00 122 VAL A O 1
ATOM 984 N N . LEU A 1 123 ? -8.989 5.940 12.715 1.00 95.00 123 LEU A N 1
ATOM 985 C CA . LEU A 1 123 ? -8.191 6.961 12.030 1.00 95.00 123 LEU A CA 1
ATOM 986 C C . LEU A 1 123 ? -8.931 8.303 11.918 1.00 95.00 123 LEU A C 1
ATOM 988 O O . LEU A 1 123 ? -8.343 9.356 12.156 1.00 95.00 123 LEU A O 1
ATOM 992 N N . ARG A 1 124 ?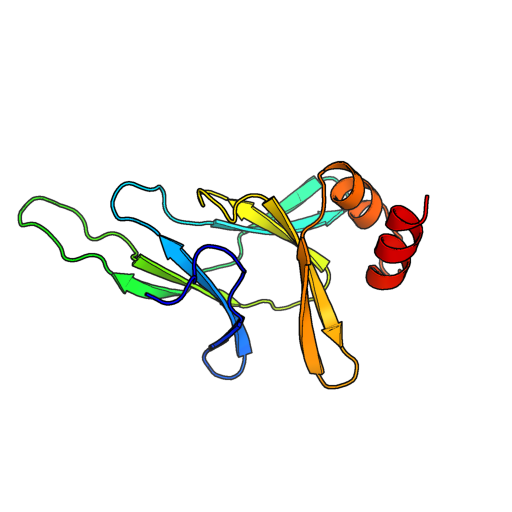 -10.227 8.283 11.583 1.00 93.75 124 ARG A N 1
ATOM 993 C CA . ARG A 1 124 ? -11.058 9.495 11.507 1.00 93.75 124 ARG A CA 1
ATOM 994 C C . ARG A 1 124 ? -11.128 10.217 12.850 1.00 93.75 124 ARG A C 1
ATOM 996 O O . ARG A 1 124 ? -10.946 11.430 12.878 1.00 93.75 124 ARG A O 1
ATOM 1003 N N . ASN A 1 125 ? -11.333 9.482 13.942 1.00 93.06 125 ASN A N 1
ATOM 1004 C CA . ASN A 1 125 ? -11.375 10.060 15.285 1.00 93.06 125 ASN A CA 1
ATOM 1005 C C . ASN A 1 125 ? -10.028 10.677 15.684 1.00 93.06 125 ASN A C 1
ATOM 1007 O O . ASN A 1 125 ? -10.014 11.733 16.307 1.00 93.06 125 ASN A O 1
ATOM 1011 N N . LEU A 1 126 ? -8.908 10.054 15.300 1.00 92.81 126 LEU A N 1
ATOM 1012 C CA . LEU A 1 126 ? -7.566 10.581 15.574 1.00 92.81 126 LEU A CA 1
ATOM 1013 C C . LEU A 1 126 ? -7.286 11.905 14.853 1.00 92.81 126 LEU A C 1
ATOM 1015 O O . LEU A 1 126 ? -6.567 12.739 15.382 1.00 92.81 126 LEU A O 1
ATOM 1019 N N . ARG A 1 127 ? -7.854 12.108 13.660 1.00 94.25 127 ARG A N 1
ATOM 1020 C CA . ARG A 1 127 ? -7.640 13.319 12.843 1.00 94.25 127 ARG A CA 1
ATOM 1021 C C . ARG A 1 127 ? -8.539 14.498 13.197 1.00 94.25 127 ARG A C 1
ATOM 1023 O O . ARG A 1 127 ? -8.361 15.577 12.641 1.00 94.25 127 ARG A O 1
ATOM 1030 N N . GLN A 1 128 ? -9.546 14.274 14.034 1.00 88.75 128 GLN A N 1
ATOM 1031 C CA . GLN A 1 128 ? -10.474 15.309 14.495 1.00 88.75 128 GLN A CA 1
ATOM 1032 C C . GLN A 1 128 ? -10.060 15.924 15.839 1.00 88.75 128 GLN A C 1
ATOM 1034 O O . GLN A 1 128 ? -10.719 16.855 16.297 1.00 88.75 128 GLN A O 1
ATOM 1039 N N . GLN A 1 129 ? -9.010 15.384 16.462 1.00 67.19 129 GLN A N 1
ATOM 1040 C CA . GLN A 1 129 ? -8.380 15.897 17.680 1.00 67.19 129 GLN A CA 1
ATOM 1041 C C . GLN A 1 129 ? -7.277 16.893 17.324 1.00 67.19 129 GLN A C 1
ATOM 1043 O O . GLN A 1 129 ? -7.116 17.860 18.098 1.00 67.19 129 GLN A O 1
#

Radius of gyration: 15.93 Å; Cα contacts (8 Å, |Δi|>4): 234; chains: 1; bounding box: 47×28×40 Å

Sequence (129 aa):
MPDYKRFLTFETIGGKRGILLQCNKSEAVSQFFRLRPKGNKTSVSGNVTVWHPRAVDEKGKPKNIHFIIEDDGVYEVTNQRTLAGFYLFQKTPNGRMIYFAISTQEKDLLLAAPEEADLERVLRNLRQQ

pLDDT: mean 87.86, std 9.3, range [43.94, 97.19]

Mean predicted aligned error: 5.3 Å

Secondary structure (DSSP, 8-state):
---TTTSPEEEEETTEEEEEEEPPTTSPPPEEEEE-GGG-EEEPPEEEEEEPPPPTTS---EEEEEEE--SSEEEEEES-TTT-EEEEEEE-TTS-EEEEEE-HHHHHHHHHS-TTS-HHHHHHHHHT-

Foldseek 3Di:
DPPCQQDFDWDADPNAIWTKDFADPPWDDKWKWDAAAPGDIDTFDWDQDDWDDDDPPDDIDGGMIIGGDDDFAKMAIPRGPNPGAIKTWDQDPVRDIDIDGDDPVLNNQLNVDPPPDPSVVSSVVVVVD